Protein AF-A0A941PLB7-F1 (afdb_monomer_lite)

Secondary structure (DSSP, 8-state):
-HHHHHHHHHHHHHHHHHHH---------TT-PPTT--SPPPPSSHHHHHHHHHHHHHHHHHHHHHHHHHHHHHHHHHHHSTTT-SS-------HHHHH-

Structure (mmCIF, N/CA/C/O backbone):
data_AF-A0A941PLB7-F1
#
_entry.id   AF-A0A941PLB7-F1
#
loop_
_atom_site.group_PDB
_atom_site.id
_atom_site.type_symbol
_atom_site.label_atom_id
_atom_site.label_alt_id
_atom_site.label_comp_id
_atom_site.label_asym_id
_atom_site.label_entity_id
_atom_site.label_seq_id
_atom_site.pdbx_PDB_ins_code
_atom_site.Cartn_x
_atom_site.Cartn_y
_atom_site.Cartn_z
_atom_site.occupancy
_atom_site.B_iso_or_equiv
_atom_site.auth_seq_id
_atom_site.auth_comp_id
_atom_site.auth_asym_id
_atom_site.auth_atom_id
_atom_site.pdbx_PDB_model_num
ATOM 1 N N . MET A 1 1 ? 14.306 -30.623 -73.150 1.00 55.00 1 MET A N 1
ATOM 2 C CA . MET A 1 1 ? 14.197 -29.205 -72.724 1.00 55.00 1 MET A CA 1
ATOM 3 C C . MET A 1 1 ? 12.927 -28.882 -71.918 1.00 55.00 1 MET A C 1
ATOM 5 O O . MET A 1 1 ? 13.015 -28.080 -71.004 1.00 55.00 1 MET A O 1
ATOM 9 N N . LYS A 1 2 ? 11.762 -29.509 -72.173 1.00 58.47 2 LYS A N 1
ATOM 10 C CA . LYS A 1 2 ? 10.474 -29.126 -71.539 1.00 58.47 2 LYS A CA 1
ATOM 11 C C . LYS A 1 2 ? 10.323 -29.469 -70.040 1.00 58.47 2 LYS A C 1
ATOM 13 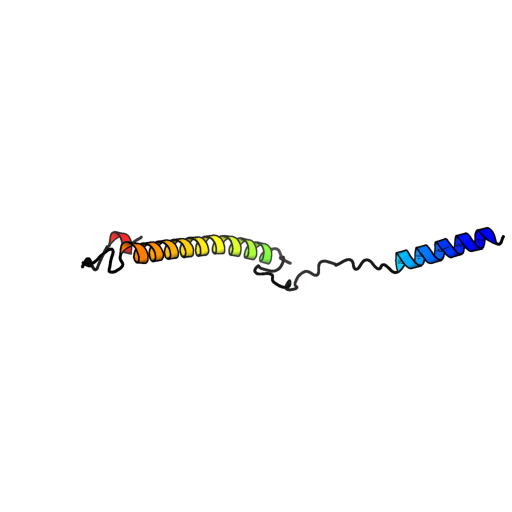O O . LYS A 1 2 ? 9.673 -28.730 -69.318 1.00 58.47 2 LYS A O 1
ATOM 18 N N . ARG A 1 3 ? 10.941 -30.559 -69.558 1.00 62.03 3 ARG A N 1
ATOM 19 C CA . ARG A 1 3 ? 10.846 -30.992 -68.144 1.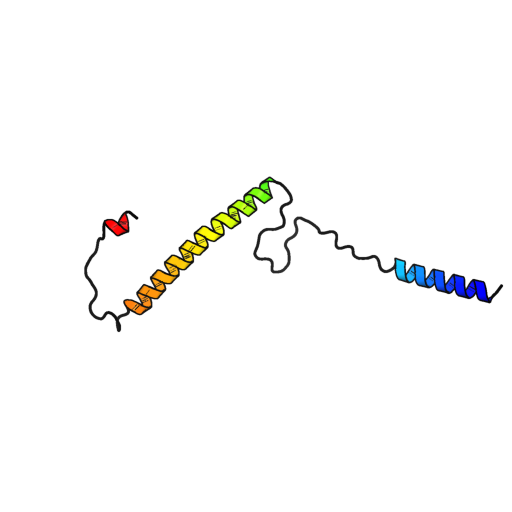00 62.03 3 ARG A CA 1
ATOM 20 C C . ARG A 1 3 ? 11.663 -30.117 -67.183 1.00 62.03 3 ARG A C 1
ATOM 22 O O . ARG A 1 3 ? 11.192 -29.812 -66.098 1.00 62.03 3 ARG A O 1
ATOM 29 N N . GLY A 1 4 ? 12.847 -29.669 -67.610 1.00 72.50 4 GLY A N 1
ATOM 30 C CA . GLY A 1 4 ? 13.707 -28.786 -66.810 1.00 72.50 4 GLY A CA 1
ATOM 31 C C . GLY A 1 4 ? 13.124 -27.382 -66.630 1.00 72.50 4 GLY A C 1
ATOM 32 O O . GLY A 1 4 ? 13.211 -26.826 -65.544 1.00 72.50 4 GLY A O 1
ATOM 33 N N . ALA A 1 5 ? 12.448 -26.853 -67.656 1.00 74.75 5 ALA A N 1
ATOM 34 C CA . ALA A 1 5 ? 11.751 -25.568 -67.572 1.00 74.75 5 ALA A CA 1
ATOM 35 C C . ALA A 1 5 ? 10.580 -25.597 -66.570 1.00 74.75 5 ALA A C 1
ATOM 37 O O . ALA A 1 5 ? 10.353 -24.627 -65.857 1.00 74.75 5 ALA A O 1
ATOM 38 N N . LEU A 1 6 ? 9.874 -26.729 -66.481 1.00 75.19 6 LEU A N 1
ATOM 39 C CA . LEU A 1 6 ? 8.758 -26.928 -65.550 1.00 75.19 6 LEU A CA 1
ATOM 40 C C . LEU A 1 6 ? 9.233 -26.991 -64.090 1.00 75.19 6 LEU A C 1
ATOM 42 O O . LEU A 1 6 ? 8.619 -26.387 -63.218 1.00 75.19 6 LEU A O 1
ATOM 46 N N . ILE A 1 7 ? 10.358 -27.667 -63.841 1.00 80.31 7 ILE A N 1
ATOM 47 C CA . ILE A 1 7 ? 10.988 -27.728 -62.514 1.00 80.31 7 ILE A CA 1
ATOM 48 C C . ILE A 1 7 ? 11.520 -26.348 -62.113 1.00 80.31 7 ILE A C 1
ATOM 50 O O . ILE A 1 7 ? 11.275 -25.908 -60.996 1.00 80.31 7 ILE A O 1
ATOM 54 N N . ALA A 1 8 ? 12.184 -25.638 -63.029 1.00 77.00 8 ALA A N 1
ATOM 55 C CA . ALA A 1 8 ? 12.673 -24.287 -62.770 1.00 77.00 8 ALA A CA 1
ATOM 56 C C . ALA A 1 8 ? 11.524 -23.321 -62.430 1.00 77.00 8 ALA A C 1
ATOM 58 O O . ALA A 1 8 ? 11.615 -22.601 -61.444 1.00 77.00 8 ALA A O 1
ATOM 59 N N . ALA A 1 9 ? 10.413 -23.368 -63.173 1.00 78.50 9 ALA A N 1
ATOM 60 C CA . ALA A 1 9 ? 9.238 -22.542 -62.897 1.00 78.50 9 ALA A CA 1
ATOM 61 C C . ALA A 1 9 ? 8.598 -22.857 -61.533 1.00 78.50 9 ALA A C 1
ATOM 63 O O . ALA A 1 9 ? 8.245 -21.939 -60.798 1.00 78.50 9 ALA A O 1
ATOM 64 N N . LEU A 1 10 ? 8.495 -24.137 -61.160 1.00 78.94 10 LEU A N 1
ATOM 65 C CA . LEU A 1 10 ? 8.000 -24.560 -59.845 1.00 78.94 10 LEU A CA 1
ATOM 66 C C . LEU A 1 10 ? 8.898 -24.078 -58.700 1.00 78.94 10 LEU A C 1
ATOM 68 O O . LEU A 1 10 ? 8.390 -23.613 -57.683 1.00 78.94 10 LEU A O 1
ATOM 72 N N . VAL A 1 11 ? 10.219 -24.138 -58.877 1.00 81.38 11 VAL A N 1
ATOM 73 C CA . VAL A 1 11 ? 11.189 -23.637 -57.893 1.00 81.38 11 VAL A CA 1
ATOM 74 C C . VAL A 1 11 ? 11.113 -22.114 -57.771 1.00 81.38 11 VAL A C 1
ATOM 76 O O . VAL A 1 11 ? 11.114 -21.599 -56.658 1.00 81.38 11 VAL A O 1
ATOM 79 N N . SER A 1 12 ? 10.981 -21.382 -58.880 1.00 75.19 12 SER A N 1
ATOM 80 C CA . SER A 1 12 ? 10.819 -19.922 -58.858 1.00 75.19 12 SER A CA 1
ATOM 81 C C . SER A 1 12 ? 9.511 -19.489 -58.191 1.00 75.19 12 SER A C 1
ATOM 83 O O . SER A 1 12 ? 9.501 -18.528 -57.429 1.00 75.19 12 SER A O 1
ATOM 85 N N . VAL A 1 13 ? 8.416 -20.213 -58.431 1.00 76.12 13 VAL A N 1
ATOM 86 C CA . VAL A 1 13 ? 7.121 -19.963 -57.783 1.00 76.12 13 VAL A CA 1
ATOM 87 C C . VAL A 1 13 ? 7.209 -20.263 -56.286 1.00 76.12 13 VAL A C 1
ATOM 89 O O . VAL A 1 13 ? 6.817 -19.424 -55.483 1.00 76.12 13 VAL A O 1
ATOM 92 N N . ALA A 1 14 ? 7.793 -21.396 -55.889 1.00 74.38 14 ALA A N 1
ATOM 93 C CA . ALA A 1 14 ? 8.021 -21.717 -54.480 1.00 74.38 14 ALA A CA 1
ATOM 94 C C . ALA A 1 14 ? 8.899 -20.663 -53.779 1.00 74.38 14 ALA A C 1
ATOM 96 O O . ALA A 1 14 ? 8.572 -20.245 -52.672 1.00 74.38 14 ALA A O 1
ATOM 97 N N . ALA A 1 15 ? 9.947 -20.170 -54.448 1.00 72.31 15 ALA A N 1
ATOM 98 C CA . ALA A 1 15 ? 10.808 -19.106 -53.935 1.00 72.31 15 ALA A CA 1
ATOM 99 C C . ALA A 1 15 ? 10.050 -17.777 -53.732 1.00 72.31 15 ALA A C 1
ATOM 101 O O . ALA A 1 15 ? 10.246 -17.108 -52.717 1.00 72.31 15 ALA A O 1
ATOM 102 N N . LEU A 1 16 ? 9.138 -17.427 -54.648 1.00 69.25 16 LEU A N 1
ATOM 103 C CA . LEU A 1 16 ? 8.258 -16.257 -54.523 1.00 69.25 16 LEU A CA 1
ATOM 104 C C . LEU A 1 16 ? 7.236 -16.414 -53.384 1.00 69.25 16 LEU A C 1
ATOM 106 O O . LEU A 1 16 ? 6.950 -15.450 -52.676 1.00 69.25 16 LEU A O 1
ATOM 110 N N . PHE A 1 17 ? 6.723 -17.627 -53.153 1.00 65.31 17 PHE A N 1
ATOM 111 C CA . PHE A 1 17 ? 5.855 -17.916 -52.006 1.00 65.31 17 PHE A CA 1
ATOM 112 C C . PHE A 1 17 ? 6.614 -17.871 -50.673 1.00 65.31 17 PHE A C 1
ATOM 114 O O . PHE A 1 17 ? 6.044 -17.432 -49.679 1.00 65.31 17 PHE A O 1
ATOM 121 N N . THR A 1 18 ? 7.901 -18.235 -50.644 1.00 63.31 18 THR A N 1
ATOM 122 C CA . THR A 1 18 ? 8.746 -18.072 -49.448 1.00 63.31 18 THR A CA 1
ATOM 123 C C . THR A 1 18 ? 9.217 -16.633 -49.224 1.00 63.31 18 THR A C 1
ATOM 125 O O . THR A 1 18 ? 9.437 -16.260 -48.079 1.00 63.31 18 THR A O 1
ATOM 128 N N . SER A 1 19 ? 9.334 -15.801 -50.270 1.00 59.28 19 SER A N 1
ATOM 129 C CA . SER A 1 19 ? 9.684 -14.378 -50.121 1.00 59.28 19 SER A CA 1
ATOM 130 C C . SER A 1 19 ? 8.483 -13.492 -49.772 1.00 59.28 19 SER A C 1
ATOM 132 O O . SER A 1 19 ? 8.664 -12.405 -49.234 1.00 59.28 19 SER A O 1
ATOM 134 N N . GLY A 1 20 ? 7.260 -13.931 -50.106 1.00 54.97 20 GLY A N 1
ATOM 135 C CA . GLY A 1 20 ? 6.003 -13.248 -49.775 1.00 54.97 20 GLY A CA 1
ATOM 136 C C . GLY A 1 20 ? 5.576 -13.407 -48.314 1.00 54.97 20 GLY A C 1
ATOM 137 O O . GLY A 1 20 ? 4.795 -12.598 -47.814 1.00 54.97 20 GLY A O 1
ATOM 138 N N . VAL A 1 21 ? 6.146 -14.382 -47.598 1.00 57.75 21 VAL A N 1
ATOM 139 C CA . VAL A 1 21 ? 6.199 -14.355 -46.134 1.00 57.75 21 VAL A CA 1
ATOM 140 C C . VAL A 1 21 ? 7.304 -13.372 -45.764 1.00 57.75 21 VAL A C 1
ATOM 142 O O . VAL A 1 21 ? 8.395 -13.739 -45.336 1.00 57.75 21 VAL A O 1
ATOM 145 N N . ALA A 1 22 ? 7.036 -12.084 -45.975 1.00 52.19 22 ALA A N 1
ATOM 146 C CA . ALA A 1 22 ? 7.685 -11.075 -45.168 1.00 52.19 22 ALA A CA 1
ATOM 147 C C . ALA A 1 22 ? 7.399 -11.504 -43.732 1.00 52.19 22 ALA A C 1
ATOM 149 O O . ALA A 1 22 ? 6.269 -11.389 -43.255 1.00 52.19 22 ALA A O 1
ATOM 150 N N . HIS A 1 23 ? 8.394 -12.107 -43.081 1.00 52.34 23 HIS A N 1
ATOM 151 C CA . HIS A 1 23 ? 8.411 -12.196 -41.642 1.00 52.34 23 HIS A CA 1
ATOM 152 C C . HIS A 1 23 ? 8.086 -10.779 -41.188 1.00 52.34 23 HIS A C 1
ATOM 154 O O . HIS A 1 23 ? 8.875 -9.859 -41.412 1.00 52.34 23 HIS A O 1
ATOM 160 N N . ALA A 1 24 ? 6.892 -10.584 -40.632 1.00 52.06 24 ALA A N 1
ATOM 161 C CA . ALA A 1 24 ? 6.646 -9.476 -39.742 1.00 52.06 24 ALA A CA 1
ATOM 162 C C . ALA A 1 24 ? 7.594 -9.736 -38.575 1.00 52.06 24 ALA A C 1
ATOM 164 O O . ALA A 1 24 ? 7.245 -10.370 -37.585 1.00 52.06 24 ALA A O 1
ATOM 165 N N . GLN A 1 25 ? 8.860 -9.384 -38.780 1.00 48.75 25 GLN A N 1
ATOM 166 C CA . GLN A 1 25 ? 9.828 -9.265 -37.730 1.00 48.75 25 GLN A CA 1
ATOM 167 C C . GLN A 1 25 ? 9.223 -8.146 -36.905 1.00 48.75 25 GLN A C 1
ATOM 169 O O . GLN A 1 25 ? 9.271 -6.981 -37.308 1.00 48.75 25 GLN A O 1
ATOM 174 N N . GLU A 1 26 ? 8.514 -8.519 -35.839 1.00 53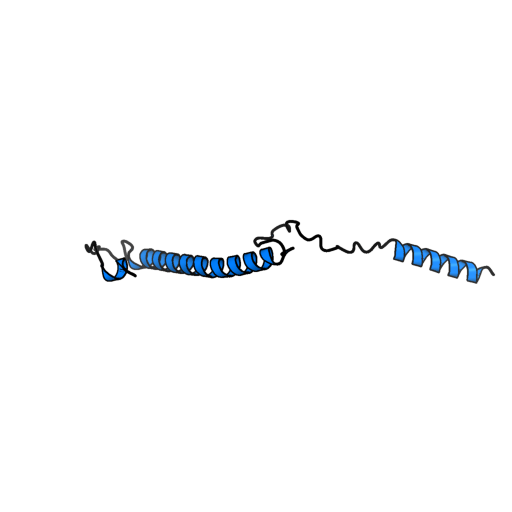.28 26 GLU A N 1
ATOM 175 C CA . GLU A 1 26 ? 8.173 -7.591 -34.782 1.00 53.28 26 GLU A CA 1
ATOM 176 C C . GLU A 1 26 ? 9.514 -7.078 -34.273 1.00 53.28 26 GLU A C 1
ATOM 178 O O . GLU A 1 26 ? 10.149 -7.659 -33.398 1.00 53.28 26 GLU A O 1
ATOM 183 N N . HIS A 1 27 ? 10.014 -6.026 -34.913 1.00 49.59 27 HIS A N 1
ATOM 184 C CA . HIS A 1 27 ? 11.005 -5.183 -34.302 1.00 49.59 27 HIS A CA 1
ATOM 185 C C . HIS A 1 27 ? 10.350 -4.715 -33.017 1.00 49.59 27 HIS A C 1
ATOM 187 O O . HIS A 1 27 ? 9.277 -4.109 -33.053 1.00 49.59 27 HIS A O 1
ATOM 193 N N . GLU A 1 28 ? 10.960 -5.077 -31.898 1.00 60.72 28 GLU A N 1
ATOM 194 C CA . GLU A 1 28 ? 10.539 -4.654 -30.579 1.00 60.72 28 GLU A CA 1
ATOM 195 C C . GLU A 1 28 ? 10.553 -3.121 -30.567 1.00 60.72 28 GLU A C 1
ATOM 197 O O . GLU A 1 28 ? 11.591 -2.473 -30.446 1.00 60.72 28 GLU A O 1
ATOM 202 N N . THR A 1 29 ? 9.399 -2.510 -30.829 1.00 59.56 29 THR A N 1
ATOM 203 C CA . THR A 1 29 ? 9.256 -1.059 -30.796 1.00 59.56 29 THR A CA 1
ATOM 204 C C . THR A 1 29 ? 9.291 -0.655 -29.330 1.00 59.56 29 THR A C 1
ATOM 206 O O . THR A 1 29 ? 8.276 -0.744 -28.636 1.00 59.56 29 THR A O 1
ATOM 209 N N . LEU A 1 30 ? 10.473 -0.274 -28.852 1.00 73.88 30 LEU A N 1
ATOM 210 C CA . LEU A 1 30 ? 10.681 0.293 -27.524 1.00 73.88 30 LEU A CA 1
ATOM 211 C C . LEU A 1 30 ? 9.887 1.605 -27.392 1.00 73.88 30 LEU A C 1
ATOM 213 O O . LEU A 1 30 ? 9.771 2.368 -28.352 1.00 73.88 30 LEU A O 1
ATOM 217 N N . GLY A 1 31 ? 9.328 1.869 -26.208 1.00 81.31 31 GLY A N 1
ATOM 218 C CA . GLY A 1 31 ? 8.609 3.118 -25.922 1.00 81.31 31 GLY A CA 1
ATOM 219 C C . GLY A 1 31 ? 7.121 3.146 -26.305 1.00 81.31 31 GLY A C 1
ATOM 220 O O . GLY A 1 31 ? 6.557 4.231 -26.458 1.00 81.31 31 GLY A O 1
ATOM 221 N N . ARG A 1 32 ? 6.469 1.984 -26.472 1.00 84.75 32 ARG A N 1
ATOM 222 C CA . ARG A 1 32 ? 5.003 1.897 -26.619 1.00 84.75 32 ARG A CA 1
ATOM 223 C C . ARG A 1 32 ? 4.345 1.251 -25.393 1.00 84.75 32 ARG A C 1
ATOM 225 O O . ARG A 1 32 ? 4.922 0.330 -24.812 1.00 84.75 32 ARG A O 1
ATOM 232 N N . PRO A 1 33 ? 3.124 1.668 -25.013 1.00 87.88 33 PRO A N 1
ATOM 233 C CA . PRO A 1 33 ? 2.337 0.922 -24.040 1.00 87.88 33 PRO A CA 1
ATOM 234 C C . PRO A 1 33 ? 1.964 -0.457 -24.603 1.00 87.88 33 PRO A C 1
ATOM 236 O O . PRO A 1 33 ? 1.649 -0.592 -25.787 1.00 87.88 33 PRO A O 1
ATOM 239 N N . THR A 1 34 ? 1.962 -1.471 -23.739 1.00 89.19 34 THR A N 1
ATOM 240 C CA . THR A 1 34 ? 1.520 -2.829 -24.087 1.00 89.19 34 THR A CA 1
ATOM 241 C C . THR A 1 34 ? 0.083 -3.030 -23.597 1.00 89.19 34 THR A C 1
ATOM 243 O O . THR A 1 34 ? -0.195 -2.706 -22.438 1.00 89.19 34 THR A O 1
ATOM 246 N N . PRO A 1 35 ? -0.851 -3.537 -24.430 1.00 93.56 35 PRO A N 1
ATOM 247 C CA . PRO A 1 35 ? -2.236 -3.751 -24.012 1.00 93.56 35 PRO A CA 1
ATOM 248 C C . PRO A 1 35 ? -2.333 -4.601 -22.736 1.00 93.56 35 PRO A C 1
ATOM 250 O O . PRO A 1 35 ? -1.857 -5.731 -22.703 1.00 93.56 35 PRO A O 1
ATOM 253 N N . GLY A 1 36 ? -2.948 -4.050 -21.684 1.00 93.31 36 GLY A N 1
ATOM 254 C CA . GLY A 1 36 ? -3.142 -4.734 -20.398 1.00 93.31 36 GLY A CA 1
ATOM 255 C C . GLY A 1 36 ? -1.925 -4.761 -19.465 1.00 93.31 36 GLY A C 1
ATOM 256 O O . GLY A 1 36 ? -2.015 -5.350 -18.391 1.00 93.31 36 GLY A O 1
ATOM 257 N N . ALA A 1 37 ? -0.806 -4.131 -19.835 1.00 92.56 37 ALA A N 1
ATOM 258 C CA . ALA A 1 37 ? 0.338 -4.009 -18.938 1.00 92.56 37 ALA A CA 1
ATOM 259 C C . ALA A 1 37 ? 0.019 -3.093 -17.745 1.00 92.56 37 ALA A C 1
ATOM 261 O O . ALA A 1 37 ? -0.627 -2.055 -17.896 1.00 92.56 37 ALA A O 1
ATOM 262 N N . ILE A 1 38 ? 0.494 -3.494 -16.566 1.00 94.56 38 ILE A N 1
ATOM 263 C CA . ILE A 1 38 ? 0.299 -2.790 -15.286 1.00 94.56 38 ILE A CA 1
ATOM 264 C C . ILE A 1 38 ? 1.598 -2.206 -14.718 1.00 94.56 38 ILE A C 1
ATOM 266 O O . ILE A 1 38 ? 1.573 -1.572 -13.669 1.00 94.56 38 ILE A O 1
ATOM 270 N N . ASP A 1 39 ? 2.718 -2.449 -15.396 1.00 93.56 39 ASP A N 1
ATOM 271 C CA . ASP A 1 39 ? 4.058 -2.031 -14.989 1.00 93.56 39 ASP A CA 1
ATOM 272 C C . ASP A 1 39 ? 4.616 -0.978 -15.964 1.00 93.56 39 ASP A C 1
ATOM 274 O O . ASP A 1 39 ? 4.006 -0.656 -16.991 1.00 93.56 39 ASP A O 1
ATOM 278 N N . LEU A 1 40 ? 5.780 -0.427 -15.634 1.00 92.69 40 LEU A N 1
ATOM 279 C CA . LEU A 1 40 ? 6.508 0.537 -16.444 1.00 92.69 40 LEU A CA 1
ATOM 280 C C . LEU A 1 40 ? 6.943 -0.070 -17.787 1.00 92.69 40 LEU A C 1
ATOM 282 O O . LEU A 1 40 ? 7.190 -1.269 -17.924 1.00 92.69 40 LEU A O 1
ATOM 286 N N . GLN A 1 41 ? 7.066 0.787 -18.801 1.00 92.31 41 GLN A N 1
ATOM 287 C CA . GLN A 1 41 ? 7.613 0.383 -20.097 1.00 92.31 41 GLN A CA 1
ATOM 288 C C . GLN A 1 41 ? 9.093 -0.030 -19.968 1.00 92.31 41 GLN A C 1
ATOM 290 O O . GLN A 1 41 ? 9.779 0.447 -19.057 1.00 92.31 41 GLN A O 1
ATOM 295 N N . PRO A 1 42 ? 9.614 -0.863 -20.892 1.00 89.62 42 PRO A N 1
ATOM 296 C CA . PRO A 1 42 ? 11.035 -1.187 -20.933 1.00 89.62 42 PRO A CA 1
ATOM 297 C C . PRO A 1 42 ? 11.902 0.084 -20.969 1.00 89.62 42 PRO A C 1
ATOM 299 O O . PRO A 1 42 ? 11.587 1.017 -21.716 1.00 89.62 42 PRO A O 1
ATOM 302 N N . PRO A 1 43 ? 12.978 0.150 -20.167 1.00 91.19 43 PRO A N 1
ATOM 303 C CA . PRO A 1 43 ? 13.831 1.321 -20.095 1.00 91.19 43 PRO A CA 1
ATOM 304 C C . PRO A 1 43 ? 14.565 1.529 -21.419 1.00 91.19 43 PRO A C 1
ATOM 306 O O . PRO A 1 43 ? 15.129 0.600 -21.988 1.00 91.19 43 PRO A O 1
ATOM 309 N N . ALA A 1 44 ? 14.569 2.773 -21.895 1.00 90.50 44 ALA A N 1
ATOM 310 C CA . ALA A 1 44 ? 15.316 3.184 -23.085 1.00 90.50 44 ALA A CA 1
ATOM 311 C C . ALA A 1 44 ? 16.635 3.906 -22.741 1.00 90.50 44 ALA A C 1
ATOM 313 O O . ALA A 1 44 ? 17.401 4.255 -23.637 1.00 90.50 44 ALA A O 1
ATOM 314 N N . THR A 1 45 ? 16.881 4.178 -21.454 1.00 94.25 45 THR A N 1
ATOM 315 C CA . THR A 1 45 ? 18.047 4.911 -20.939 1.00 94.25 45 THR A CA 1
ATOM 316 C C . THR A 1 45 ? 18.479 4.344 -19.587 1.00 94.25 45 THR A C 1
ATOM 318 O O . THR A 1 45 ? 17.651 3.792 -18.861 1.00 94.25 45 THR A O 1
ATOM 321 N N . SER A 1 46 ? 19.743 4.557 -19.207 1.00 95.81 46 SER A N 1
ATOM 322 C CA . SER A 1 46 ? 20.271 4.163 -17.889 1.00 95.81 46 SER A CA 1
ATOM 323 C C . SER A 1 46 ? 19.519 4.824 -16.728 1.00 95.81 46 SER A C 1
ATOM 325 O O . SER A 1 46 ? 19.244 4.191 -15.718 1.00 95.81 46 SER A O 1
ATOM 327 N N . ILE A 1 47 ? 19.091 6.079 -16.895 1.00 97.19 47 ILE A N 1
ATOM 328 C CA . ILE A 1 47 ? 18.288 6.783 -15.885 1.00 97.19 47 ILE A CA 1
ATOM 329 C C . ILE A 1 47 ? 16.937 6.092 -15.665 1.00 97.19 47 ILE A C 1
ATOM 331 O O . ILE A 1 47 ? 16.460 6.005 -14.537 1.00 97.19 47 ILE A O 1
ATOM 335 N N . MET A 1 48 ? 16.308 5.580 -16.727 1.00 95.44 48 MET A N 1
ATOM 336 C CA . MET A 1 48 ? 15.049 4.850 -16.583 1.00 95.44 48 MET A CA 1
ATOM 337 C C . MET A 1 48 ? 15.251 3.490 -15.896 1.00 95.44 48 MET A C 1
ATOM 339 O O . MET A 1 48 ? 14.356 3.044 -15.181 1.00 95.44 48 MET A O 1
ATOM 343 N N . GLU A 1 49 ? 16.410 2.846 -16.070 1.00 95.62 49 GLU A N 1
ATOM 344 C CA . GLU A 1 49 ? 16.764 1.633 -15.316 1.00 95.62 49 GLU A CA 1
ATOM 345 C C . GLU A 1 49 ? 16.830 1.926 -13.813 1.00 95.62 49 GLU A C 1
ATOM 347 O O . GLU A 1 49 ? 16.148 1.259 -13.037 1.00 95.62 49 GLU A O 1
ATOM 352 N N . GLU A 1 50 ? 17.533 2.991 -13.414 1.00 97.75 50 GLU A N 1
ATOM 353 C CA . GLU A 1 50 ? 17.619 3.421 -12.011 1.00 97.75 50 GLU A CA 1
ATOM 354 C C . GLU A 1 50 ? 16.242 3.766 -11.420 1.00 97.75 50 GLU A C 1
ATOM 356 O O . GLU A 1 50 ? 15.920 3.380 -10.293 1.00 97.75 50 GLU A O 1
ATOM 361 N N . ILE A 1 51 ? 15.390 4.459 -12.186 1.00 97.38 51 ILE A N 1
ATOM 362 C CA . ILE A 1 51 ? 14.021 4.791 -11.765 1.00 97.38 51 ILE A CA 1
ATOM 363 C C . ILE A 1 51 ? 13.184 3.529 -11.568 1.00 97.38 51 ILE A C 1
ATOM 365 O O . ILE A 1 51 ? 12.430 3.446 -10.597 1.00 97.38 51 ILE A O 1
ATOM 369 N N . ARG A 1 52 ? 13.285 2.556 -12.477 1.00 96.19 52 ARG A N 1
ATOM 370 C CA . ARG A 1 52 ? 12.527 1.304 -12.385 1.00 96.19 52 ARG A CA 1
ATOM 371 C C . ARG A 1 52 ? 12.936 0.507 -11.148 1.00 96.19 52 ARG A C 1
ATOM 373 O O . ARG A 1 52 ? 12.062 0.020 -10.432 1.00 96.19 52 ARG A O 1
ATOM 380 N N . ASP A 1 53 ? 14.230 0.431 -10.861 1.00 96.94 53 ASP A N 1
ATOM 381 C CA . ASP A 1 53 ? 14.742 -0.272 -9.683 1.00 96.94 53 ASP A CA 1
ATOM 382 C C . ASP A 1 53 ? 14.304 0.426 -8.388 1.00 96.94 53 ASP A C 1
ATOM 384 O O . ASP A 1 53 ? 13.818 -0.217 -7.451 1.00 96.94 53 ASP A O 1
ATOM 388 N N . PHE A 1 54 ? 14.376 1.760 -8.359 1.00 97.94 54 PHE A N 1
ATOM 389 C CA . PHE A 1 54 ? 13.875 2.559 -7.244 1.00 97.94 54 PHE A CA 1
ATOM 390 C C . PHE A 1 54 ? 12.362 2.395 -7.042 1.00 97.94 54 PHE A C 1
ATOM 392 O O . PHE A 1 54 ? 11.904 2.221 -5.910 1.00 97.94 54 PHE A O 1
ATOM 399 N N . HIS A 1 55 ? 11.581 2.397 -8.126 1.00 97.38 55 HIS A N 1
ATOM 400 C CA . HIS A 1 55 ? 10.143 2.147 -8.088 1.00 97.38 55 HIS A CA 1
ATOM 401 C C . HIS A 1 55 ? 9.833 0.773 -7.490 1.00 97.38 55 HIS A C 1
ATOM 403 O O . HIS A 1 55 ? 9.013 0.688 -6.579 1.00 97.38 55 HIS A O 1
ATOM 409 N N . GLY A 1 56 ? 10.513 -0.284 -7.946 1.00 96.88 56 GLY A N 1
ATOM 410 C CA . GLY A 1 56 ? 10.331 -1.637 -7.422 1.00 96.88 56 GLY A CA 1
ATOM 411 C C . GLY A 1 56 ? 10.644 -1.730 -5.927 1.00 96.88 56 GLY A C 1
ATOM 412 O O . GLY A 1 56 ? 9.857 -2.288 -5.159 1.00 96.88 56 GLY A O 1
ATOM 413 N N . PHE A 1 57 ? 11.745 -1.115 -5.488 1.00 98.19 57 PHE A N 1
ATOM 414 C CA . PHE A 1 57 ? 12.108 -1.046 -4.072 1.00 98.19 57 PHE A CA 1
ATOM 415 C C . PHE A 1 57 ? 11.039 -0.333 -3.230 1.00 98.19 57 PHE A C 1
ATOM 417 O O . PHE A 1 57 ? 10.579 -0.870 -2.217 1.00 98.19 57 PHE A O 1
ATOM 424 N N . LEU A 1 58 ? 10.594 0.851 -3.663 1.00 98.31 58 LEU A N 1
ATOM 425 C CA . LEU A 1 58 ? 9.541 1.592 -2.969 1.00 98.31 58 LEU A CA 1
ATOM 426 C C . LEU A 1 58 ? 8.209 0.840 -2.962 1.00 98.31 58 LEU A C 1
ATOM 428 O O . LEU A 1 58 ? 7.520 0.843 -1.940 1.00 98.31 58 LEU A O 1
ATOM 432 N N . LEU A 1 59 ? 7.853 0.182 -4.068 1.00 98.19 59 LEU A N 1
ATOM 433 C CA . LEU A 1 59 ? 6.612 -0.574 -4.197 1.00 98.19 59 LEU A CA 1
ATOM 434 C C . LEU A 1 59 ? 6.540 -1.685 -3.145 1.00 98.19 59 LEU A C 1
ATOM 436 O O . LEU A 1 59 ? 5.523 -1.827 -2.468 1.00 98.19 59 LEU A O 1
ATOM 440 N N . VAL A 1 60 ? 7.635 -2.422 -2.939 1.00 98.44 60 VAL A N 1
ATOM 441 C CA . VAL A 1 60 ? 7.712 -3.461 -1.901 1.00 98.44 60 VAL A CA 1
ATOM 442 C C . VAL A 1 60 ? 7.492 -2.872 -0.505 1.00 98.44 60 VAL A C 1
ATOM 444 O O . VAL A 1 60 ? 6.737 -3.446 0.285 1.00 98.44 60 VAL A O 1
ATOM 447 N N . ILE A 1 61 ? 8.083 -1.712 -0.198 1.00 98.62 61 ILE A N 1
ATOM 448 C CA . ILE A 1 61 ? 7.913 -1.042 1.102 1.00 98.62 61 ILE A CA 1
ATOM 449 C C . ILE A 1 61 ? 6.449 -0.650 1.329 1.00 98.62 61 ILE A C 1
ATOM 451 O O . ILE A 1 61 ? 5.861 -1.020 2.348 1.00 98.62 61 ILE A O 1
ATOM 455 N N . ILE A 1 62 ? 5.832 0.066 0.384 1.00 98.50 62 ILE A N 1
ATOM 456 C CA . ILE A 1 62 ? 4.464 0.575 0.566 1.00 98.50 62 ILE A CA 1
ATOM 457 C C . ILE A 1 62 ? 3.427 -0.551 0.567 1.00 98.50 62 ILE A C 1
ATOM 459 O O . ILE A 1 62 ? 2.454 -0.479 1.320 1.00 98.50 62 ILE A O 1
ATOM 463 N N . VAL A 1 63 ? 3.636 -1.616 -0.214 1.00 98.50 63 VAL A N 1
ATOM 464 C CA . VAL A 1 63 ? 2.769 -2.803 -0.196 1.00 98.50 63 VAL A CA 1
ATOM 465 C C . VAL A 1 63 ? 2.891 -3.517 1.148 1.00 98.50 63 VAL A C 1
ATOM 467 O O . VAL A 1 63 ? 1.870 -3.879 1.730 1.00 98.50 63 VAL A O 1
ATOM 470 N N . SER A 1 64 ? 4.104 -3.642 1.695 1.00 98.69 64 SER A N 1
ATOM 471 C CA . SER A 1 64 ? 4.326 -4.247 3.016 1.00 98.69 64 SER A CA 1
ATOM 472 C C . SER A 1 64 ? 3.604 -3.475 4.125 1.00 98.69 64 SER A C 1
ATOM 474 O O . SER A 1 64 ? 2.904 -4.077 4.940 1.00 98.69 64 SER A O 1
ATOM 476 N N . ILE A 1 65 ? 3.695 -2.139 4.118 1.00 98.62 65 ILE A N 1
ATOM 477 C CA . ILE A 1 65 ? 2.968 -1.274 5.062 1.00 98.62 65 ILE A CA 1
ATOM 478 C C . ILE A 1 65 ? 1.452 -1.411 4.867 1.00 98.62 65 ILE A C 1
ATOM 480 O O . ILE A 1 65 ? 0.713 -1.551 5.840 1.00 98.62 65 ILE A O 1
ATOM 484 N N . SER A 1 66 ? 0.974 -1.420 3.622 1.00 98.69 66 SER A N 1
ATOM 485 C CA . SER A 1 66 ? -0.458 -1.539 3.320 1.00 98.69 66 SER A CA 1
ATOM 486 C C . SER A 1 66 ? -1.035 -2.869 3.810 1.00 98.69 66 SER A C 1
ATOM 488 O O . SER A 1 66 ? -2.108 -2.894 4.412 1.00 98.69 66 SER A O 1
ATOM 490 N N . VAL A 1 67 ? -0.305 -3.973 3.619 1.00 98.75 67 VAL A N 1
ATO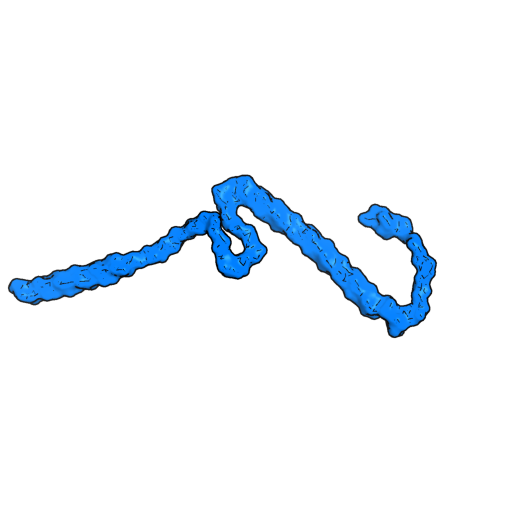M 491 C CA . VAL A 1 67 ? -0.679 -5.297 4.137 1.00 98.75 67 VAL A CA 1
ATOM 492 C C . VAL A 1 67 ? -0.655 -5.314 5.665 1.00 98.75 67 VAL A C 1
ATOM 494 O O . VAL A 1 67 ? -1.569 -5.867 6.276 1.00 98.75 67 VAL A O 1
ATOM 497 N N . PHE A 1 68 ? 0.335 -4.679 6.297 1.00 98.50 68 PHE A N 1
ATOM 498 C CA . PHE A 1 68 ? 0.392 -4.552 7.754 1.00 98.50 68 PHE A CA 1
ATOM 499 C C . PHE A 1 68 ? -0.825 -3.798 8.312 1.00 98.50 68 PHE A C 1
ATOM 501 O O . PHE A 1 68 ? -1.500 -4.294 9.216 1.00 98.50 68 PHE A O 1
ATOM 508 N N . VAL A 1 69 ? -1.172 -2.646 7.732 1.00 98.62 69 VAL A N 1
ATOM 509 C CA . VAL A 1 69 ? -2.363 -1.874 8.123 1.00 98.62 69 VAL A CA 1
ATOM 510 C C . VAL A 1 69 ? -3.641 -2.679 7.887 1.00 98.62 69 VAL A C 1
ATOM 512 O O . VAL A 1 69 ? -4.506 -2.723 8.763 1.00 98.62 69 VAL A O 1
ATOM 515 N N . LEU A 1 70 ? -3.756 -3.366 6.745 1.00 98.62 70 LEU A N 1
ATOM 516 C CA . LEU A 1 70 ? -4.889 -4.244 6.455 1.00 98.62 70 LEU A CA 1
ATOM 517 C C . LEU A 1 70 ? -5.027 -5.345 7.515 1.00 98.62 70 LEU A C 1
ATOM 519 O O . LEU A 1 70 ? -6.128 -5.584 8.011 1.00 98.62 70 LEU A O 1
ATOM 523 N N . ALA A 1 71 ? -3.921 -5.980 7.908 1.00 98.69 71 ALA A N 1
ATOM 524 C CA . ALA A 1 71 ? -3.914 -6.994 8.955 1.00 98.69 71 ALA A CA 1
ATOM 525 C C . ALA A 1 71 ? -4.373 -6.426 10.309 1.00 98.69 71 ALA A C 1
ATOM 527 O O . ALA A 1 71 ? -5.189 -7.055 10.985 1.00 98.69 71 ALA A O 1
ATOM 528 N N . LEU A 1 72 ? -3.923 -5.221 10.687 1.00 98.44 72 LEU A N 1
ATOM 529 C CA . LEU A 1 72 ? -4.381 -4.547 11.907 1.00 98.44 72 LEU A CA 1
ATOM 530 C C . LEU A 1 72 ? -5.877 -4.216 11.862 1.00 98.44 72 LEU A C 1
ATOM 532 O O . LEU A 1 72 ? -6.577 -4.423 12.854 1.00 98.44 72 LEU A O 1
ATOM 536 N N . LEU A 1 73 ? -6.394 -3.748 10.725 1.00 98.62 73 LEU A N 1
ATOM 537 C CA . LEU A 1 73 ? -7.823 -3.472 10.565 1.00 98.62 73 LEU A CA 1
ATOM 538 C C . LEU A 1 73 ? -8.657 -4.749 10.674 1.00 98.62 73 LEU A C 1
ATOM 540 O O . LEU A 1 73 ? -9.631 -4.778 11.427 1.00 98.62 73 LEU A O 1
ATOM 544 N N . LEU A 1 74 ? -8.254 -5.822 9.987 1.00 98.62 74 LEU A N 1
ATOM 545 C CA . LEU A 1 74 ? -8.911 -7.126 10.095 1.00 98.62 74 LEU A CA 1
ATOM 546 C C . LEU A 1 74 ? -8.888 -7.638 11.538 1.00 98.62 74 LEU A C 1
ATOM 548 O O . LEU A 1 74 ? -9.916 -8.083 12.054 1.00 98.62 74 LEU A O 1
ATOM 552 N N . TRP A 1 75 ? -7.748 -7.505 12.219 1.00 98.38 75 TRP A N 1
ATOM 553 C CA . TRP A 1 75 ? -7.625 -7.840 13.632 1.00 98.38 75 TRP A CA 1
ATOM 554 C C . TRP A 1 75 ? -8.611 -7.043 14.490 1.00 98.38 75 TRP A C 1
ATOM 556 O O . TRP A 1 75 ? -9.336 -7.631 15.292 1.00 98.38 75 TRP A O 1
ATOM 566 N N . VAL A 1 76 ? -8.699 -5.723 14.299 1.00 97.62 76 VAL A N 1
ATOM 567 C CA . VAL A 1 76 ? -9.619 -4.863 15.055 1.00 97.62 76 VAL A CA 1
ATOM 568 C C . VAL A 1 76 ? -11.079 -5.245 14.805 1.00 97.62 76 VAL A C 1
ATOM 570 O O . VAL A 1 76 ? -11.842 -5.382 15.764 1.00 97.62 76 VAL A O 1
ATOM 573 N N . ILE A 1 77 ? -11.460 -5.485 13.549 1.00 98.12 77 ILE A N 1
ATOM 574 C CA . ILE A 1 77 ? -12.821 -5.882 13.158 1.00 98.12 77 ILE A CA 1
ATOM 575 C C . ILE A 1 77 ? -13.216 -7.204 13.827 1.00 98.12 77 ILE A C 1
ATOM 577 O O . ILE A 1 77 ? -14.302 -7.325 14.403 1.00 98.12 77 ILE A O 1
ATOM 581 N N . ILE A 1 78 ? -12.340 -8.208 13.785 1.00 97.88 78 ILE A N 1
ATOM 582 C CA . ILE A 1 78 ? -12.636 -9.539 14.323 1.00 97.88 78 ILE A CA 1
ATOM 583 C C . ILE A 1 78 ? -12.603 -9.528 15.855 1.00 97.88 78 ILE A C 1
ATOM 585 O O . ILE A 1 78 ? -13.488 -10.096 16.500 1.00 97.88 78 ILE A O 1
ATOM 589 N N . ARG A 1 79 ? -11.603 -8.878 16.459 1.00 96.75 79 ARG A N 1
ATOM 590 C CA . ARG A 1 79 ? -11.342 -8.965 17.900 1.00 96.75 79 ARG A CA 1
ATOM 591 C C . ARG A 1 79 ? -12.168 -7.994 18.736 1.00 96.75 79 ARG A C 1
ATOM 593 O O . ARG A 1 79 ? -12.522 -8.344 19.865 1.00 96.75 79 ARG A O 1
ATOM 600 N N . TYR A 1 80 ? -12.443 -6.795 18.223 1.00 97.19 80 TYR A N 1
ATOM 601 C CA . TYR A 1 80 ? -13.046 -5.696 18.984 1.00 97.19 80 TYR A CA 1
ATOM 602 C C . TYR A 1 80 ? -14.448 -5.294 18.504 1.00 97.19 80 TYR A C 1
ATOM 604 O O . TYR A 1 80 ? -14.960 -4.260 18.929 1.00 97.19 80 TYR A O 1
ATOM 612 N N . ASN A 1 81 ? -15.115 -6.109 17.675 1.00 96.75 81 ASN A N 1
ATOM 613 C CA . ASN A 1 81 ? -16.541 -5.909 17.394 1.00 96.75 81 ASN A CA 1
ATOM 614 C C . ASN A 1 81 ? -17.403 -6.030 18.665 1.00 96.75 81 ASN A C 1
ATOM 616 O O . ASN A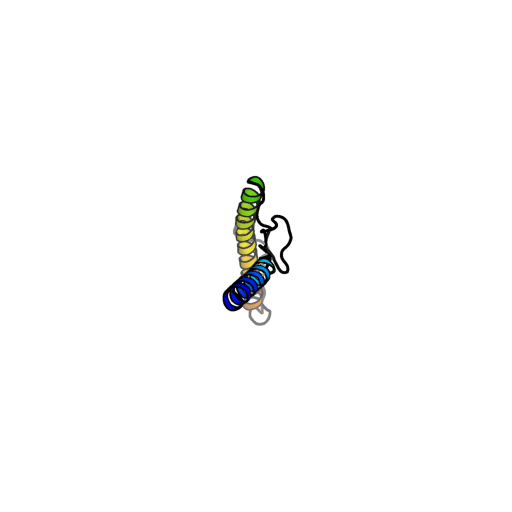 1 81 ? -17.020 -6.665 19.647 1.00 96.75 81 ASN A O 1
ATOM 620 N N . ARG A 1 82 ? -18.621 -5.477 18.614 1.00 96.56 82 ARG A N 1
ATOM 621 C CA . ARG A 1 82 ? -19.565 -5.424 19.746 1.00 96.56 82 ARG A CA 1
ATOM 622 C C . ARG A 1 82 ? -19.866 -6.788 20.381 1.00 96.56 82 ARG A C 1
ATOM 624 O O . ARG A 1 82 ? -20.130 -6.847 21.576 1.00 96.56 82 ARG A O 1
ATOM 631 N N . ARG A 1 83 ? -19.841 -7.873 19.598 1.00 96.06 83 ARG A N 1
ATOM 632 C CA . ARG A 1 83 ? -20.100 -9.233 20.096 1.00 96.06 83 ARG A CA 1
ATOM 633 C C . ARG A 1 83 ? -18.903 -9.790 20.870 1.00 96.06 83 ARG A C 1
ATOM 635 O O . ARG A 1 83 ? -19.092 -10.375 21.927 1.00 96.06 83 ARG A O 1
ATOM 642 N N . ALA A 1 84 ? -17.690 -9.616 20.347 1.00 96.56 84 ALA A N 1
ATOM 643 C CA . ALA A 1 84 ? -16.453 -10.129 20.941 1.00 96.56 84 ALA A CA 1
ATOM 644 C C . ALA A 1 84 ? -15.867 -9.215 22.035 1.00 96.56 84 ALA A C 1
ATOM 646 O O . ALA A 1 84 ? -15.057 -9.662 22.849 1.00 96.56 84 ALA A O 1
ATOM 647 N N . ASN A 1 85 ? -16.254 -7.938 22.056 1.00 96.81 85 ASN A N 1
ATOM 648 C CA . ASN A 1 85 ? -15.797 -6.944 23.022 1.00 96.81 85 ASN A CA 1
ATOM 649 C C . ASN A 1 85 ? -16.959 -6.032 23.479 1.00 96.81 85 ASN A C 1
ATOM 651 O O . ASN A 1 85 ? -17.049 -4.883 23.042 1.00 96.81 85 ASN A O 1
ATOM 655 N N . PRO A 1 86 ? -17.869 -6.531 24.339 1.00 95.25 86 PRO A N 1
ATOM 656 C CA . PRO A 1 86 ? -19.081 -5.807 24.736 1.00 95.25 86 PRO A CA 1
ATOM 657 C C . PRO A 1 86 ? -18.814 -4.568 25.606 1.00 95.25 86 PRO A C 1
ATOM 659 O O . PRO A 1 86 ? -19.581 -3.609 25.552 1.00 95.25 86 PRO A O 1
ATOM 662 N N . THR A 1 87 ? -17.733 -4.560 26.390 1.00 96.56 87 THR A N 1
ATOM 663 C CA . THR A 1 87 ? -17.333 -3.426 27.237 1.00 96.56 87 THR A CA 1
ATOM 664 C C . THR A 1 87 ? -16.043 -2.792 26.701 1.00 96.56 87 THR A C 1
ATOM 666 O O . THR A 1 87 ? -14.977 -3.404 26.818 1.00 96.56 87 THR A O 1
ATOM 669 N N . PRO A 1 88 ? -16.089 -1.581 26.116 1.00 94.75 88 PRO A N 1
ATOM 670 C CA . PRO A 1 88 ? -14.906 -0.937 25.557 1.00 94.75 88 PRO A CA 1
ATOM 671 C C . PRO A 1 88 ? -13.942 -0.461 26.651 1.00 94.75 88 PRO A C 1
ATOM 673 O O . PRO A 1 88 ? -14.349 -0.021 27.728 1.00 94.75 88 PRO A O 1
ATOM 676 N N . ARG A 1 89 ? -12.640 -0.517 26.352 1.00 94.44 89 ARG A N 1
ATOM 677 C CA . ARG A 1 89 ? -11.598 0.086 27.196 1.00 94.44 89 ARG A CA 1
ATOM 678 C C . ARG A 1 89 ? -11.626 1.614 27.048 1.00 94.44 89 ARG A C 1
ATOM 680 O O . ARG A 1 89 ? -12.019 2.114 26.000 1.00 94.44 89 ARG A O 1
ATOM 687 N N . LYS A 1 90 ? -11.204 2.341 28.090 1.00 95.38 90 LYS A N 1
ATOM 688 C CA . LYS A 1 90 ? -11.279 3.817 28.174 1.00 95.38 90 LYS A CA 1
ATOM 689 C C . LYS A 1 90 ? -9.922 4.536 28.096 1.00 95.38 90 LYS A C 1
ATOM 691 O O . LYS A 1 90 ? -9.850 5.711 28.436 1.00 95.38 90 LYS A O 1
ATOM 696 N N . PHE A 1 91 ? -8.842 3.842 27.729 1.00 95.56 91 PHE A N 1
ATOM 697 C CA . PHE A 1 91 ? -7.540 4.499 27.575 1.00 95.56 91 PHE A CA 1
ATOM 698 C C . PHE A 1 91 ? -7.572 5.442 26.365 1.00 95.56 91 PHE A C 1
ATOM 700 O O . PHE A 1 91 ? -8.211 5.129 25.362 1.00 95.56 91 PHE A O 1
ATOM 707 N N . THR A 1 92 ? -6.879 6.575 26.464 1.00 96.06 92 THR A N 1
ATOM 708 C CA . THR A 1 92 ? -6.813 7.585 25.393 1.00 96.06 92 THR A CA 1
ATOM 709 C C . THR A 1 92 ? -5.399 7.814 24.866 1.00 96.06 92 THR A C 1
ATOM 711 O O . THR A 1 92 ? -5.260 8.348 23.773 1.00 96.06 92 THR A O 1
ATOM 714 N N . HIS A 1 93 ? -4.371 7.383 25.604 1.00 96.75 93 HIS A N 1
ATOM 715 C CA . HIS A 1 93 ? -2.963 7.572 25.248 1.00 96.75 93 HIS A CA 1
ATOM 716 C C . HIS A 1 93 ? -2.166 6.293 25.464 1.00 96.75 93 HIS A C 1
ATOM 718 O O . HIS A 1 93 ? -2.453 5.511 26.379 1.00 96.75 93 HIS A O 1
ATOM 724 N N . ASN A 1 94 ? -1.144 6.106 24.636 1.00 96.19 94 ASN A N 1
ATOM 725 C CA . ASN A 1 94 ? -0.119 5.094 24.823 1.00 96.19 94 ASN A CA 1
ATOM 726 C C . ASN A 1 94 ? 1.206 5.610 24.248 1.00 96.19 94 ASN A C 1
ATOM 728 O O . ASN A 1 94 ? 1.535 5.346 23.094 1.00 96.19 94 ASN A O 1
ATOM 732 N N . MET A 1 95 ? 1.975 6.302 25.094 1.00 96.81 95 MET A N 1
ATOM 733 C CA . MET A 1 95 ? 3.234 6.964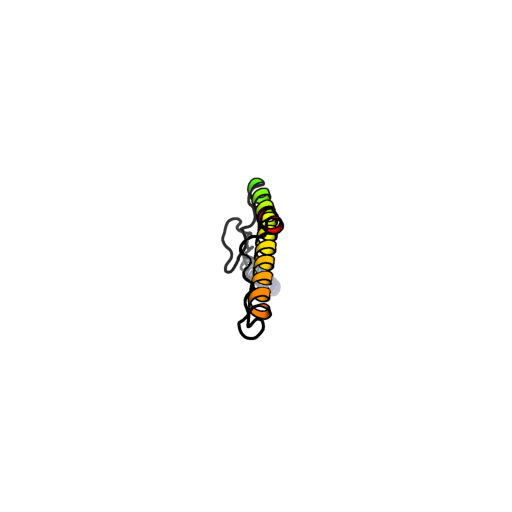 24.728 1.00 96.81 95 MET A CA 1
ATOM 734 C C . MET A 1 95 ? 4.213 6.069 23.966 1.00 96.81 95 MET A C 1
ATOM 736 O O . MET A 1 95 ? 4.904 6.540 23.075 1.00 96.81 95 MET A O 1
ATOM 740 N N . LEU A 1 96 ? 4.288 4.782 24.310 1.00 97.12 96 LEU A N 1
ATOM 741 C CA . LEU A 1 96 ? 5.219 3.867 23.655 1.00 97.12 96 LEU A CA 1
ATOM 742 C C . LEU A 1 96 ? 4.832 3.641 22.191 1.00 97.12 96 LEU A C 1
ATOM 744 O O . LEU A 1 96 ? 5.699 3.646 21.329 1.00 97.12 96 LEU A O 1
ATOM 748 N N . VAL A 1 97 ? 3.540 3.458 21.912 1.00 95.06 97 VAL A N 1
ATOM 749 C CA . VAL A 1 97 ? 3.037 3.231 20.547 1.00 95.06 97 VAL A CA 1
ATOM 750 C C . VAL A 1 97 ? 3.035 4.522 19.732 1.00 95.06 97 VAL A C 1
ATOM 752 O O . VAL A 1 97 ? 3.190 4.466 18.525 1.00 95.06 97 VAL A O 1
ATOM 755 N N . GLU A 1 98 ? 2.867 5.677 20.374 1.00 95.44 98 GLU A N 1
ATOM 756 C CA . GLU A 1 98 ? 2.866 6.980 19.694 1.00 95.44 98 GLU A CA 1
ATOM 757 C C . GLU A 1 98 ? 4.252 7.396 19.166 1.00 95.44 98 GLU A C 1
ATOM 759 O O . GLU A 1 98 ? 4.330 8.201 18.243 1.00 95.44 98 GLU A O 1
ATOM 764 N N . VAL A 1 99 ? 5.336 6.880 19.754 1.00 97.00 99 VAL A N 1
ATOM 765 C CA . VAL A 1 99 ? 6.721 7.244 19.395 1.00 97.00 99 VAL A CA 1
ATOM 766 C C . VAL A 1 99 ? 7.334 6.313 18.340 1.00 97.00 99 VAL A C 1
ATOM 768 O O . VAL A 1 99 ? 8.263 6.725 17.647 1.00 97.00 99 VAL A O 1
ATOM 771 N N . ILE A 1 100 ? 6.853 5.071 18.238 1.00 92.56 100 ILE A N 1
ATOM 772 C CA . ILE A 1 100 ? 7.332 4.061 17.275 1.00 92.56 100 ILE A CA 1
ATOM 773 C C . ILE A 1 100 ? 6.641 4.273 15.928 1.00 92.56 100 ILE A C 1
ATOM 775 O O . ILE A 1 100 ? 7.368 4.298 14.910 1.00 92.56 100 ILE A O 1
#

pLDDT: mean 86.67, std 15.26, range [48.75, 98.75]

Foldseek 3Di:
DVVVVVVVVVVVVVVVVVVVPPPPPPPPPFPDDDVPDPADTDDPDPVVVVVRVVVVVVVVVVVVVVVVVVVVVVCCCVCVPCVNNVDDDDDDDDVVVVVD

Sequence (100 aa):
MKRGALIAALVSVAALFTSGVAHAQEHETLGRPTPGAIDLQPPATSIMEEIRDFHGFLLVIIVSISVFVLALLLWVIIRYNRRANPTPRKFTHNMLVEVI

Radius of gyration: 32.95 Å; chains: 1; bounding box: 40×39×101 Å